Protein AF-A0A0K2UDH8-F1 (afdb_monomer_lite)

Secondary structure (DSSP, 8-state):
-HHHHHHHHHHHHGGG--GGG--B---S-HHHHHHHHHHHHHH-TT-BPPHHHHHHHHHHHHHHH-HHHHHHHHHHHHHHHH-HHHHHHHHHHTTPPPPPPP----

pLDDT: mean 79.28, std 9.39, range [55.97, 95.56]

Sequence (106 aa):
MQQCINSSLFEFHGNYLHYNKVLLFLTDGVSYYFKADKGLKMMYPNLMHCLIHGLNRAVDLARYSFPNLYKFIAEVKKIFINCTHCKLEFAAFCNVSHPPDPVVTR

Organism: Lepeophtheirus salmonis (NCBI:txid72036)

Structure (mmCIF, N/CA/C/O backbone):
data_AF-A0A0K2UDH8-F1
#
_entry.id   AF-A0A0K2UDH8-F1
#
loop_
_atom_site.group_PDB
_atom_site.id
_atom_site.type_symbol
_atom_site.label_atom_id
_atom_site.label_alt_id
_atom_site.label_comp_id
_atom_site.label_asym_id
_atom_site.label_entity_id
_atom_site.label_seq_id
_atom_site.pdbx_PDB_ins_code
_atom_site.Cartn_x
_atom_site.Cartn_y
_atom_site.Cartn_z
_atom_site.occupancy
_atom_site.B_iso_or_equiv
_atom_site.auth_seq_id
_atom_site.auth_comp_id
_atom_site.auth_asym_id
_atom_site.auth_atom_id
_atom_site.pdbx_PDB_model_num
ATOM 1 N N . MET A 1 1 ? 8.707 14.489 -14.414 1.00 55.97 1 MET A N 1
ATOM 2 C CA . MET A 1 1 ? 8.518 13.093 -13.950 1.00 55.97 1 MET A CA 1
ATOM 3 C C . MET A 1 1 ? 9.350 12.115 -14.772 1.00 55.97 1 MET A C 1
ATOM 5 O O . MET A 1 1 ? 10.197 11.455 -14.199 1.00 55.97 1 MET A O 1
ATOM 9 N N . GLN A 1 2 ? 9.186 12.084 -16.097 1.00 57.22 2 GLN A N 1
ATOM 10 C CA . GLN A 1 2 ? 9.909 11.170 -16.994 1.00 57.22 2 GLN A CA 1
ATOM 11 C C . GLN A 1 2 ? 11.444 11.308 -16.920 1.00 57.22 2 GLN A C 1
ATOM 13 O O . GLN A 1 2 ? 12.137 10.313 -16.770 1.00 57.22 2 GLN A O 1
ATOM 18 N N . GLN A 1 3 ? 11.969 12.541 -16.920 1.00 58.72 3 GLN A N 1
ATOM 19 C CA . GLN A 1 3 ? 13.407 12.790 -16.733 1.00 58.72 3 GLN A CA 1
ATOM 20 C C . GLN A 1 3 ? 13.909 12.334 -15.356 1.00 58.72 3 GLN A C 1
ATOM 22 O O . GLN A 1 3 ? 14.936 11.686 -15.282 1.00 58.72 3 GLN A O 1
ATOM 27 N N . CYS A 1 4 ? 13.152 12.598 -14.285 1.00 61.47 4 CYS A N 1
ATOM 28 C CA . CYS A 1 4 ? 13.521 12.211 -12.919 1.00 61.47 4 CYS A CA 1
ATOM 29 C C . CYS A 1 4 ? 13.639 10.684 -12.762 1.00 61.47 4 CYS A C 1
ATOM 31 O O . CYS A 1 4 ? 14.637 10.195 -12.246 1.00 61.47 4 CYS A O 1
ATOM 33 N N . ILE A 1 5 ? 12.663 9.930 -13.284 1.00 67.81 5 ILE A N 1
ATOM 34 C CA . ILE A 1 5 ? 12.681 8.459 -13.245 1.00 67.81 5 ILE A CA 1
ATOM 35 C C . ILE A 1 5 ? 13.903 7.919 -13.989 1.00 67.81 5 ILE A C 1
ATOM 37 O O . ILE A 1 5 ? 14.596 7.051 -13.469 1.00 67.81 5 ILE A O 1
ATOM 41 N N . ASN A 1 6 ? 14.189 8.452 -15.179 1.00 70.38 6 ASN A N 1
ATOM 42 C CA . ASN A 1 6 ? 15.322 7.997 -15.973 1.00 70.38 6 ASN A CA 1
ATOM 43 C C . ASN A 1 6 ? 16.646 8.278 -15.259 1.00 70.38 6 ASN A C 1
ATOM 45 O O . ASN A 1 6 ? 17.461 7.369 -15.156 1.00 70.38 6 ASN A O 1
ATOM 49 N N . SER A 1 7 ? 16.842 9.492 -14.733 1.00 71.62 7 SER A N 1
ATOM 50 C CA . SER A 1 7 ? 18.066 9.866 -14.015 1.00 71.62 7 SER A CA 1
ATOM 51 C C . SER A 1 7 ? 18.358 8.912 -12.859 1.00 71.62 7 SER A C 1
ATOM 53 O O . SER A 1 7 ? 19.447 8.351 -12.790 1.00 71.62 7 SER A O 1
ATOM 55 N N . SER A 1 8 ? 17.363 8.642 -12.010 1.00 74.38 8 SER A N 1
ATOM 56 C CA . SER A 1 8 ? 17.529 7.735 -10.869 1.00 74.38 8 SER A CA 1
ATOM 57 C C . SER A 1 8 ? 17.748 6.280 -11.292 1.00 74.38 8 SER A C 1
ATOM 59 O O . SER A 1 8 ? 18.518 5.554 -10.668 1.00 74.38 8 SER A O 1
ATOM 61 N N . LEU A 1 9 ? 17.092 5.832 -12.365 1.00 73.75 9 LEU A N 1
ATOM 62 C CA . LEU A 1 9 ? 17.260 4.471 -12.873 1.00 73.75 9 LEU A CA 1
ATOM 63 C C . LEU A 1 9 ? 18.658 4.265 -13.486 1.00 73.75 9 LEU A C 1
ATOM 65 O O . LEU A 1 9 ? 19.250 3.197 -13.327 1.00 73.75 9 LEU A O 1
ATOM 69 N N . PHE A 1 10 ? 19.199 5.298 -14.136 1.00 75.06 10 PHE A N 1
ATOM 70 C CA . PHE A 1 10 ? 20.569 5.328 -14.645 1.00 75.06 10 PHE A CA 1
ATOM 71 C C . PHE A 1 10 ? 21.618 5.415 -13.537 1.00 75.06 10 PHE A C 1
ATOM 73 O O . PHE A 1 10 ? 22.656 4.773 -13.655 1.00 75.06 10 PHE A O 1
ATOM 80 N N . GLU A 1 11 ? 21.353 6.139 -12.450 1.00 78.75 11 GLU A N 1
ATOM 81 C CA . GLU A 1 11 ? 22.222 6.122 -11.266 1.00 78.75 11 GLU A CA 1
ATOM 82 C C . GLU A 1 11 ? 22.275 4.730 -10.625 1.00 78.75 11 GLU A C 1
ATOM 84 O O . GLU A 1 11 ? 23.346 4.267 -10.240 1.00 78.75 11 GLU A O 1
ATOM 89 N N . PHE A 1 12 ? 21.138 4.032 -10.554 1.00 76.62 12 PHE A N 1
ATOM 90 C CA . PHE A 1 12 ? 21.061 2.714 -9.923 1.00 76.62 12 PHE A CA 1
ATOM 91 C C . PHE A 1 12 ? 21.657 1.586 -10.780 1.00 76.62 12 PHE A C 1
ATOM 93 O O . PHE A 1 12 ? 22.311 0.687 -10.255 1.00 76.62 12 PHE A O 1
ATOM 100 N N . HIS A 1 13 ? 21.411 1.594 -12.094 1.00 73.94 13 HIS A N 1
ATOM 101 C CA . HIS A 1 13 ? 21.803 0.497 -12.991 1.00 73.94 13 HIS A CA 1
ATOM 102 C C . HIS A 1 13 ? 23.031 0.812 -13.861 1.00 73.94 13 HIS A C 1
ATOM 104 O O . HIS A 1 13 ? 23.558 -0.068 -14.546 1.00 73.94 13 HIS A O 1
ATOM 110 N N . GLY A 1 14 ? 23.486 2.066 -13.858 1.00 71.12 14 GLY A N 1
ATOM 111 C CA . GLY A 1 14 ? 24.532 2.561 -14.744 1.00 71.12 14 GLY A CA 1
ATOM 112 C C . GLY A 1 14 ? 24.102 2.623 -16.214 1.00 71.12 14 GLY A C 1
ATOM 113 O O . GLY A 1 14 ? 22.950 2.390 -16.584 1.00 71.12 14 GLY A O 1
ATOM 114 N N . ASN A 1 15 ? 25.071 2.891 -17.092 1.00 71.94 15 ASN A N 1
ATOM 115 C CA . ASN A 1 15 ? 24.865 3.017 -18.543 1.00 71.94 15 ASN A CA 1
ATOM 116 C C . ASN A 1 15 ? 24.419 1.713 -19.243 1.00 71.94 15 ASN A C 1
ATOM 118 O O . ASN A 1 15 ? 24.154 1.719 -20.441 1.00 71.94 15 ASN A O 1
ATOM 122 N N . TYR A 1 16 ? 24.325 0.596 -18.517 1.00 73.50 16 TYR A N 1
ATOM 123 C CA . TYR A 1 16 ? 23.956 -0.724 -19.041 1.00 73.50 16 TYR A CA 1
ATOM 124 C C . TYR A 1 16 ? 22.452 -1.002 -18.974 1.00 73.50 16 TYR A C 1
ATOM 126 O O . TYR A 1 16 ? 22.011 -2.148 -19.083 1.00 73.50 16 TYR A O 1
ATOM 134 N N . LEU A 1 17 ? 21.641 0.036 -18.770 1.00 77.94 17 LEU A N 1
ATOM 135 C CA . LEU A 1 17 ? 20.205 -0.126 -18.674 1.00 77.94 17 LEU A CA 1
ATOM 136 C C . LEU A 1 17 ? 19.594 -0.568 -20.005 1.00 77.94 17 LEU A C 1
ATOM 138 O O . LEU A 1 17 ? 19.435 0.198 -20.953 1.00 77.94 17 LEU A O 1
ATOM 142 N N . HIS A 1 18 ? 19.177 -1.829 -20.048 1.00 81.25 18 HIS A N 1
ATOM 143 C CA . HIS A 1 18 ? 18.396 -2.352 -21.154 1.00 81.25 18 HIS A CA 1
ATOM 144 C C . HIS A 1 18 ? 16.930 -1.968 -20.969 1.00 81.25 18 HIS A C 1
ATOM 146 O O . HIS A 1 18 ? 16.193 -2.627 -20.238 1.00 81.25 18 HIS A O 1
ATOM 152 N N . TYR A 1 19 ? 16.491 -0.939 -21.686 1.00 81.25 19 TYR A N 1
ATOM 153 C CA . TYR A 1 19 ? 15.110 -0.450 -21.678 1.00 81.25 19 TYR A CA 1
ATOM 154 C C . TYR A 1 19 ? 14.052 -1.551 -21.874 1.00 81.25 19 TYR A C 1
ATOM 156 O O . TYR A 1 19 ? 13.014 -1.546 -21.219 1.00 81.25 19 TYR A O 1
ATOM 164 N N . ASN A 1 20 ? 14.345 -2.561 -22.697 1.00 81.94 20 ASN A N 1
ATOM 165 C CA . ASN A 1 20 ? 13.451 -3.700 -22.944 1.00 81.94 20 ASN A CA 1
ATOM 166 C C . ASN A 1 20 ? 13.282 -4.638 -21.735 1.00 81.94 20 ASN A C 1
ATOM 168 O O . ASN A 1 20 ? 12.365 -5.457 -21.728 1.00 81.94 20 ASN A O 1
ATOM 172 N N . LYS A 1 21 ? 14.169 -4.556 -20.737 1.00 81.81 21 LYS A N 1
ATOM 173 C CA . LYS A 1 21 ? 14.107 -5.347 -19.498 1.00 81.81 21 LYS A CA 1
ATOM 174 C C . LYS A 1 21 ? 13.369 -4.620 -18.372 1.00 81.81 21 LYS A C 1
ATOM 176 O O . LYS A 1 21 ? 13.146 -5.212 -17.319 1.00 81.81 21 LYS A O 1
ATOM 181 N N . VAL A 1 22 ? 12.982 -3.360 -18.572 1.00 81.88 22 VAL A N 1
ATOM 182 C CA . VAL A 1 22 ? 12.155 -2.632 -17.608 1.00 81.88 22 VAL A CA 1
ATOM 183 C C . VAL A 1 22 ? 10.705 -3.045 -17.824 1.00 81.88 22 VAL A C 1
ATOM 185 O O . VAL A 1 22 ? 10.048 -2.614 -18.767 1.00 81.88 22 VAL A O 1
ATOM 188 N N . LEU A 1 23 ? 10.241 -3.938 -16.953 1.00 77.81 23 LEU A N 1
ATOM 189 C CA . LEU A 1 23 ? 8.955 -4.614 -17.105 1.00 77.81 23 LEU A CA 1
ATOM 190 C C . LEU A 1 23 ? 7.862 -4.047 -16.206 1.00 77.81 23 LEU A C 1
ATOM 192 O O . LEU A 1 23 ? 6.696 -4.182 -16.543 1.00 77.81 23 LEU A O 1
ATOM 196 N N . LEU A 1 24 ? 8.195 -3.435 -15.069 1.00 76.38 24 LEU A N 1
ATOM 197 C CA . LEU A 1 24 ? 7.192 -3.030 -14.089 1.00 76.38 24 LEU A CA 1
ATOM 198 C C . LEU A 1 24 ? 7.464 -1.627 -13.559 1.00 76.38 24 LEU A C 1
ATOM 200 O O . LEU A 1 24 ? 8.550 -1.344 -13.060 1.00 76.38 24 LEU A O 1
ATOM 204 N N . PHE A 1 25 ? 6.443 -0.773 -13.617 1.00 74.12 25 PHE A N 1
ATOM 205 C CA . PHE A 1 25 ? 6.453 0.534 -12.967 1.00 74.12 25 PHE A CA 1
ATOM 206 C C . PHE A 1 25 ? 5.499 0.537 -11.777 1.00 74.12 25 PHE A C 1
ATOM 208 O O . PHE A 1 25 ? 4.292 0.366 -11.944 1.00 74.12 25 PHE A O 1
ATOM 215 N N . LEU A 1 26 ? 6.035 0.722 -10.573 1.00 71.50 26 LEU A N 1
ATOM 216 C CA . LEU A 1 26 ? 5.267 0.685 -9.335 1.00 71.50 26 LEU A CA 1
ATOM 217 C C . LEU A 1 26 ? 4.912 2.115 -8.897 1.00 71.50 26 LEU A C 1
ATOM 219 O O . LEU A 1 26 ? 5.792 2.895 -8.551 1.00 71.50 26 LEU A O 1
ATOM 223 N N . THR A 1 27 ? 3.628 2.468 -8.921 1.00 71.69 27 THR A N 1
ATOM 224 C CA . THR A 1 27 ? 3.124 3.780 -8.486 1.00 71.69 27 THR A CA 1
ATOM 225 C C . THR A 1 27 ? 1.769 3.670 -7.790 1.00 71.69 27 THR A C 1
ATOM 227 O O . THR A 1 27 ? 0.887 2.919 -8.203 1.00 71.69 27 THR A O 1
ATOM 230 N N . ASP A 1 28 ? 1.603 4.432 -6.722 1.00 67.00 28 ASP A N 1
ATOM 231 C CA . ASP A 1 28 ? 0.382 4.559 -5.927 1.00 67.00 28 ASP A CA 1
ATOM 232 C C . ASP A 1 28 ? -0.667 5.501 -6.560 1.00 67.00 28 ASP A C 1
ATOM 234 O O . ASP A 1 28 ? -1.863 5.386 -6.284 1.00 67.00 28 ASP A O 1
ATOM 238 N N . GLY A 1 29 ? -0.244 6.404 -7.449 1.00 65.06 29 GLY A N 1
ATOM 239 C CA . GLY A 1 29 ? -1.075 7.457 -8.034 1.00 65.06 29 GLY A CA 1
ATOM 240 C C . GLY A 1 29 ? -1.749 7.079 -9.356 1.00 65.06 29 GLY A C 1
ATOM 241 O O . GLY A 1 29 ? -1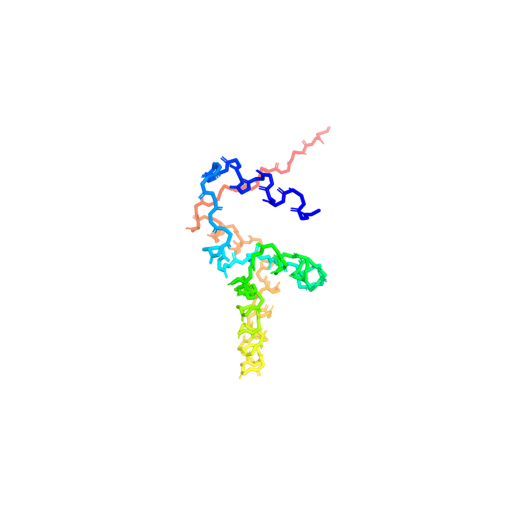.214 7.340 -10.433 1.00 65.06 29 GLY A O 1
ATOM 242 N N . VAL A 1 30 ? -2.980 6.560 -9.292 1.00 63.75 30 VAL A N 1
ATOM 243 C CA . VAL A 1 30 ? -3.764 6.122 -10.470 1.00 63.75 30 VAL A CA 1
ATOM 244 C C . VAL A 1 30 ? -3.984 7.240 -11.507 1.00 63.75 30 VAL A C 1
ATOM 246 O O . VAL A 1 30 ? -3.882 6.995 -12.706 1.00 63.75 30 VAL A O 1
ATOM 249 N N . SER A 1 31 ? -4.251 8.480 -11.083 1.00 66.44 31 SER A N 1
ATOM 250 C CA . SER A 1 31 ? -4.569 9.594 -11.997 1.00 66.44 31 SER A CA 1
ATOM 251 C C . SER A 1 31 ? -3.352 10.138 -12.754 1.00 66.44 31 SER A C 1
ATOM 253 O O . SER A 1 31 ? -3.445 10.456 -13.942 1.00 66.44 31 SER A O 1
ATOM 255 N N . TYR A 1 32 ? -2.197 10.222 -12.092 1.00 67.88 32 TYR A N 1
ATOM 256 C CA . TYR A 1 32 ? -0.942 10.668 -12.703 1.00 67.88 32 TYR A CA 1
ATOM 257 C C . TYR A 1 32 ? -0.308 9.577 -13.569 1.00 67.88 32 TYR A C 1
ATOM 259 O O . TYR A 1 32 ? 0.324 9.882 -14.585 1.00 67.88 32 TYR A O 1
ATOM 267 N N . TYR A 1 33 ?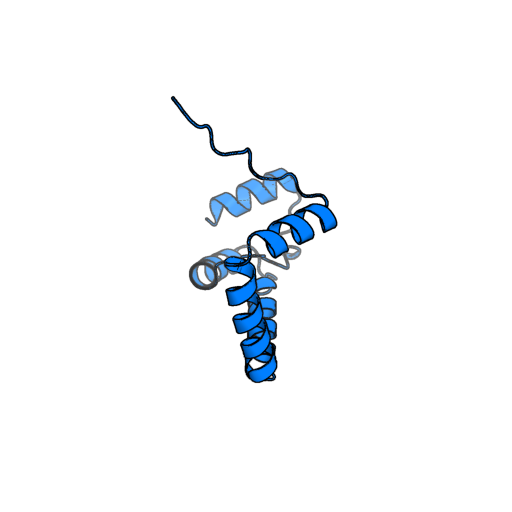 -0.547 8.312 -13.213 1.00 70.62 33 TYR A N 1
ATOM 268 C CA . TYR A 1 33 ? -0.040 7.155 -13.931 1.00 70.62 33 TYR A CA 1
ATOM 269 C C . TYR A 1 33 ? -0.471 7.135 -15.397 1.00 70.62 33 TYR A C 1
ATOM 271 O O . TYR A 1 33 ? 0.384 7.003 -16.258 1.00 70.62 33 TYR A O 1
ATOM 279 N N . PHE A 1 34 ? -1.750 7.343 -15.724 1.00 73.44 34 PHE A N 1
ATOM 280 C CA . PHE A 1 34 ? -2.204 7.231 -17.120 1.00 73.44 34 PHE A CA 1
ATOM 281 C C . PHE A 1 34 ? -1.514 8.211 -18.079 1.00 73.44 34 PHE A C 1
ATOM 283 O O . PHE A 1 34 ? -1.315 7.895 -19.254 1.00 73.44 34 PHE A O 1
ATOM 290 N N . LYS A 1 35 ? -1.143 9.403 -17.595 1.00 77.06 35 LYS A N 1
ATOM 291 C CA . LYS A 1 35 ? -0.387 10.383 -18.390 1.00 77.06 35 LYS A CA 1
ATOM 292 C C . LYS A 1 35 ? 1.093 10.008 -18.475 1.00 77.06 35 LYS A C 1
ATOM 294 O O . LYS A 1 35 ? 1.680 10.119 -19.548 1.00 77.06 35 LYS A O 1
ATOM 299 N N . ALA A 1 36 ? 1.678 9.549 -17.370 1.00 76.06 36 ALA A N 1
ATOM 300 C CA . ALA A 1 36 ? 3.077 9.138 -17.315 1.00 76.06 36 ALA A CA 1
ATOM 301 C C . ALA A 1 36 ? 3.346 7.842 -18.100 1.00 76.06 36 ALA A C 1
ATOM 303 O O . ALA A 1 36 ? 4.354 7.757 -18.792 1.00 76.06 36 ALA A O 1
ATOM 304 N N . ASP A 1 37 ? 2.428 6.876 -18.058 1.00 76.06 37 ASP A N 1
ATOM 305 C CA . ASP A 1 37 ? 2.511 5.572 -18.721 1.00 76.06 37 ASP A CA 1
ATOM 306 C C . ASP A 1 37 ? 2.658 5.712 -20.233 1.00 76.06 37 ASP A C 1
ATOM 308 O O . ASP A 1 37 ? 3.506 5.063 -20.834 1.00 76.06 37 ASP A O 1
ATOM 312 N N . LYS A 1 38 ? 1.902 6.629 -20.851 1.00 79.12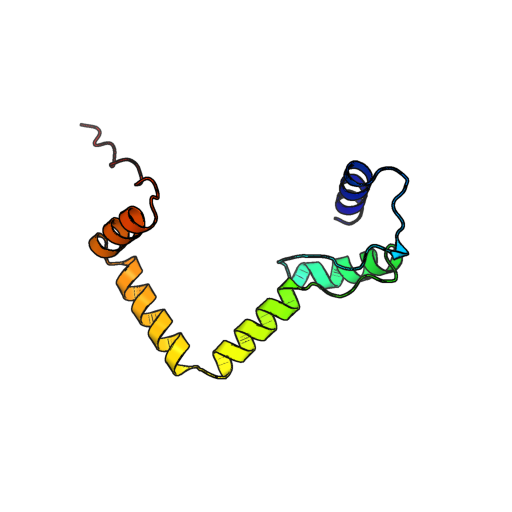 38 LYS A N 1
ATOM 313 C CA . LYS A 1 38 ? 2.021 6.901 -22.290 1.00 79.12 38 LYS A CA 1
ATOM 314 C C . LYS A 1 38 ? 3.427 7.365 -22.674 1.00 79.12 38 LYS A C 1
ATOM 316 O O . LYS A 1 38 ? 3.962 6.906 -23.677 1.00 79.12 38 LYS A O 1
ATOM 321 N N . GLY A 1 39 ? 4.027 8.248 -21.876 1.00 81.81 39 GLY A N 1
ATOM 322 C CA . GLY A 1 39 ? 5.404 8.693 -22.095 1.00 81.81 39 GLY A CA 1
ATOM 323 C C . GLY A 1 39 ? 6.415 7.583 -21.807 1.00 81.81 39 GLY A C 1
ATOM 324 O O . GLY A 1 39 ? 7.333 7.357 -22.593 1.00 81.81 39 GLY A O 1
ATOM 325 N N . LEU A 1 40 ? 6.235 6.860 -20.702 1.00 79.94 40 LEU A N 1
ATOM 326 C CA . LEU A 1 40 ? 7.150 5.809 -20.266 1.00 79.94 40 LEU A CA 1
ATOM 327 C C . LEU A 1 40 ? 7.153 4.609 -21.215 1.00 79.94 40 LEU A C 1
ATOM 329 O O . LEU A 1 40 ? 8.234 4.128 -21.522 1.00 79.94 40 LEU A O 1
ATOM 333 N N . LYS A 1 41 ? 6.010 4.182 -21.763 1.00 81.50 41 LYS A N 1
ATOM 334 C CA . LYS A 1 41 ? 5.940 3.096 -22.759 1.00 81.50 41 LYS A CA 1
ATOM 335 C C . LYS A 1 41 ? 6.706 3.392 -24.045 1.00 81.50 41 LYS A C 1
ATOM 337 O O . LYS A 1 41 ? 7.197 2.470 -24.683 1.00 81.50 41 LYS A O 1
ATOM 342 N N . MET A 1 42 ? 6.842 4.666 -24.415 1.00 83.81 42 MET A N 1
ATOM 343 C CA . MET A 1 42 ? 7.659 5.060 -25.566 1.00 83.81 42 MET A CA 1
ATOM 344 C C . MET A 1 42 ? 9.155 4.793 -25.327 1.00 83.81 42 MET A C 1
ATOM 346 O O . MET A 1 42 ? 9.882 4.509 -26.271 1.00 83.81 42 MET A O 1
ATOM 350 N N . MET A 1 43 ? 9.613 4.873 -24.073 1.00 79.50 43 MET A N 1
ATOM 351 C CA . MET A 1 43 ? 11.006 4.603 -23.688 1.00 79.50 43 MET A CA 1
ATOM 352 C C . MET A 1 43 ? 11.222 3.159 -23.223 1.00 79.50 43 MET A C 1
ATOM 354 O O . MET A 1 43 ? 12.291 2.601 -23.430 1.00 79.50 43 MET A O 1
ATOM 358 N N . TYR A 1 44 ? 10.206 2.552 -22.619 1.00 84.75 44 TYR A N 1
ATOM 359 C CA . TYR A 1 44 ? 10.209 1.212 -22.048 1.00 84.75 44 TYR A CA 1
ATOM 360 C C . TYR A 1 44 ? 9.096 0.399 -22.723 1.00 84.75 44 TYR A C 1
ATOM 362 O O . TYR A 1 44 ? 7.983 0.312 -22.201 1.00 84.75 44 TYR A O 1
ATOM 370 N N . PRO A 1 45 ? 9.353 -0.181 -23.907 1.00 81.56 45 PRO A N 1
ATOM 371 C CA . PRO A 1 45 ? 8.302 -0.777 -24.735 1.00 81.56 45 PRO A CA 1
ATOM 372 C C . PRO A 1 45 ? 7.624 -1.991 -24.083 1.00 81.56 45 PRO A C 1
ATOM 374 O O . PRO A 1 45 ? 6.460 -2.264 -24.361 1.00 81.56 45 PRO A O 1
ATOM 377 N N . ASN A 1 46 ? 8.321 -2.682 -23.174 1.00 85.19 46 ASN A N 1
ATOM 378 C CA . ASN A 1 46 ? 7.808 -3.849 -22.448 1.00 85.19 46 ASN A CA 1
ATOM 379 C C . ASN A 1 46 ? 7.233 -3.505 -21.064 1.00 85.19 46 ASN A C 1
ATOM 381 O O . ASN A 1 46 ? 7.013 -4.400 -20.247 1.00 85.19 46 ASN A O 1
ATOM 385 N N . LEU A 1 47 ? 7.003 -2.220 -20.781 1.00 81.44 47 LEU A N 1
ATOM 386 C CA . LEU A 1 47 ? 6.493 -1.783 -19.491 1.00 81.44 47 LEU A CA 1
ATOM 387 C C . LEU A 1 47 ? 5.050 -2.259 -19.287 1.00 81.44 47 LEU A C 1
ATOM 389 O O . LEU A 1 47 ? 4.114 -1.811 -19.958 1.00 81.44 47 LEU A O 1
ATOM 393 N N . MET A 1 48 ? 4.872 -3.161 -18.330 1.00 73.88 48 MET A N 1
ATOM 394 C CA . MET A 1 48 ? 3.575 -3.615 -17.858 1.00 73.88 48 MET A CA 1
ATOM 395 C C . MET A 1 48 ? 2.985 -2.634 -16.848 1.00 73.88 48 MET A C 1
ATOM 397 O O . MET A 1 48 ? 3.688 -1.932 -16.114 1.00 73.88 48 MET A O 1
ATOM 401 N N . HIS A 1 49 ? 1.654 -2.605 -16.821 1.00 68.62 49 HIS A N 1
ATOM 402 C CA . HIS A 1 49 ? 0.907 -1.692 -15.977 1.00 68.62 49 HIS A CA 1
ATOM 403 C C . HIS A 1 49 ? 1.122 -1.949 -14.477 1.00 68.62 49 HIS A C 1
ATOM 405 O O . HIS A 1 49 ? 1.375 -3.071 -14.047 1.00 68.62 49 HIS A O 1
ATOM 411 N N . CYS A 1 50 ? 1.014 -0.880 -13.683 1.00 69.50 50 CYS A N 1
ATOM 412 C CA . CYS A 1 50 ? 1.354 -0.854 -12.263 1.00 69.50 50 CYS A CA 1
ATOM 413 C C . CYS A 1 50 ? 0.685 -1.956 -11.415 1.00 69.50 50 CYS A C 1
ATOM 415 O O . CYS A 1 50 ? -0.543 -2.015 -11.294 1.00 69.50 50 CYS A O 1
ATOM 417 N N . LEU A 1 51 ? 1.514 -2.759 -10.732 1.00 65.31 51 LEU A N 1
ATOM 418 C CA . LEU A 1 51 ? 1.090 -3.817 -9.807 1.00 65.31 51 LEU A CA 1
ATOM 419 C C . LEU A 1 51 ? 0.226 -3.278 -8.656 1.00 65.31 51 LEU A C 1
ATOM 421 O O . LEU A 1 51 ? -0.741 -3.931 -8.281 1.00 65.31 51 LEU A O 1
ATOM 425 N N . ILE A 1 52 ? 0.510 -2.076 -8.134 1.00 68.25 52 ILE A N 1
ATOM 426 C CA . ILE A 1 52 ? -0.288 -1.459 -7.055 1.00 68.25 52 ILE A CA 1
ATOM 427 C C . ILE A 1 52 ? -1.715 -1.178 -7.521 1.00 68.25 52 ILE A C 1
ATOM 429 O O . ILE A 1 52 ? -2.653 -1.374 -6.755 1.00 68.25 52 ILE A O 1
ATOM 433 N N . HIS A 1 53 ? -1.917 -0.764 -8.774 1.00 69.19 53 HIS A N 1
ATOM 434 C CA . HIS A 1 53 ? -3.271 -0.544 -9.281 1.00 69.19 53 HIS A CA 1
ATOM 435 C C . HIS A 1 53 ? -4.048 -1.863 -9.389 1.00 69.19 53 HIS A C 1
ATOM 437 O O . HIS A 1 53 ? -5.204 -1.930 -8.972 1.00 69.19 53 HIS A O 1
ATOM 443 N N . GLY A 1 54 ? -3.400 -2.925 -9.883 1.00 69.44 54 GLY A N 1
ATOM 444 C CA . GLY A 1 54 ? -3.979 -4.272 -9.891 1.00 69.44 54 GLY A CA 1
ATOM 445 C C . GLY A 1 54 ? -4.300 -4.780 -8.482 1.00 69.44 54 GLY A C 1
ATOM 446 O O . GLY A 1 54 ? -5.382 -5.318 -8.252 1.00 69.44 54 GLY A O 1
ATOM 447 N N . LEU A 1 55 ? -3.402 -4.536 -7.525 1.00 75.81 55 LEU A N 1
ATOM 448 C CA . LEU A 1 55 ? -3.576 -4.900 -6.120 1.00 75.81 55 LEU A CA 1
ATOM 449 C C . LEU A 1 55 ? -4.743 -4.138 -5.476 1.00 75.81 55 LEU A C 1
ATOM 451 O O . LEU A 1 55 ? -5.609 -4.753 -4.858 1.00 75.81 55 LEU A O 1
ATOM 455 N N . ASN A 1 56 ? -4.818 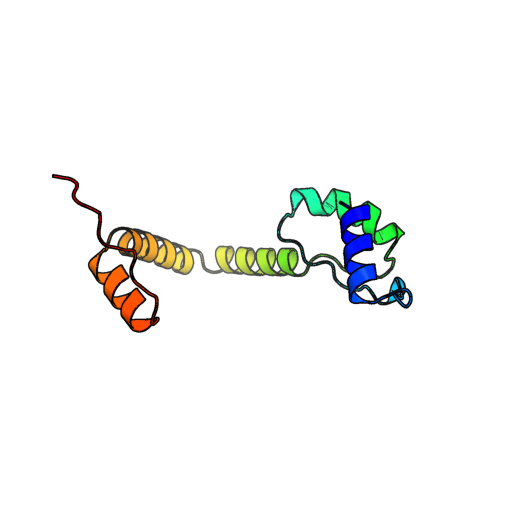-2.821 -5.675 1.00 78.25 56 ASN A N 1
ATOM 456 C CA . ASN A 1 56 ? -5.925 -1.998 -5.188 1.00 78.25 56 ASN A CA 1
ATOM 457 C C . ASN A 1 56 ? -7.259 -2.471 -5.774 1.00 78.25 56 ASN A C 1
ATOM 459 O O . ASN A 1 56 ? -8.229 -2.618 -5.038 1.00 78.25 56 ASN A O 1
ATOM 463 N N . ARG A 1 57 ? -7.293 -2.817 -7.068 1.00 80.44 57 ARG A N 1
ATOM 464 C CA . ARG A 1 57 ? -8.491 -3.371 -7.710 1.00 80.44 57 ARG A CA 1
ATOM 465 C C . ARG A 1 57 ? -8.902 -4.724 -7.123 1.00 80.44 57 ARG A C 1
ATOM 467 O O . ARG A 1 57 ? -10.094 -4.967 -6.957 1.00 80.44 57 ARG A O 1
ATOM 474 N N . ALA A 1 58 ? -7.945 -5.592 -6.795 1.00 83.50 58 ALA A N 1
ATOM 475 C CA . ALA A 1 58 ? -8.225 -6.862 -6.125 1.00 83.50 58 ALA A CA 1
ATOM 476 C C . ALA A 1 58 ? -8.792 -6.644 -4.711 1.00 83.50 58 ALA A C 1
ATOM 478 O 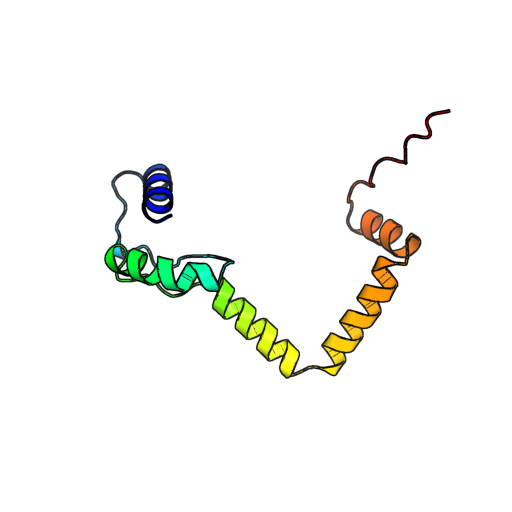O . ALA A 1 58 ? -9.768 -7.291 -4.329 1.00 83.50 58 ALA A O 1
ATOM 479 N N . VAL A 1 59 ? -8.234 -5.690 -3.959 1.00 83.31 59 VAL A N 1
ATOM 480 C CA . VAL A 1 59 ? -8.747 -5.296 -2.637 1.00 83.31 59 VAL A CA 1
ATOM 481 C C . VAL A 1 59 ? -10.157 -4.717 -2.742 1.00 83.31 59 VAL A C 1
ATOM 483 O O . VAL A 1 59 ? -11.017 -5.056 -1.930 1.00 83.31 59 VAL A O 1
ATOM 486 N N . ASP A 1 60 ? -10.426 -3.883 -3.743 1.00 84.38 60 ASP A N 1
ATOM 487 C CA . ASP A 1 60 ? -11.760 -3.327 -3.958 1.00 84.38 60 ASP A CA 1
ATOM 488 C C . ASP A 1 60 ? -12.765 -4.417 -4.343 1.00 84.38 60 ASP A C 1
ATOM 490 O O . ASP A 1 60 ? -13.867 -4.453 -3.798 1.00 84.38 60 ASP A O 1
ATOM 494 N N . LEU A 1 61 ? -12.381 -5.379 -5.185 1.00 89.38 61 LEU A N 1
ATOM 495 C CA . LEU A 1 61 ? -13.233 -6.529 -5.495 1.00 89.38 61 LEU A CA 1
ATOM 496 C C . LEU A 1 61 ? -13.537 -7.374 -4.246 1.00 89.38 61 LEU A C 1
ATOM 498 O O . LEU A 1 61 ? -14.680 -7.794 -4.046 1.00 89.38 61 LEU A O 1
ATOM 502 N N . ALA A 1 62 ? -12.545 -7.583 -3.378 1.00 89.25 62 ALA A N 1
ATOM 503 C CA . ALA A 1 62 ? -12.749 -8.256 -2.098 1.00 89.25 62 ALA A CA 1
ATOM 504 C C . ALA A 1 62 ? -13.713 -7.467 -1.191 1.00 89.25 62 ALA A C 1
ATOM 506 O O . ALA A 1 62 ? -14.600 -8.063 -0.577 1.00 89.25 62 ALA A O 1
ATOM 507 N N . ARG A 1 63 ? -13.619 -6.129 -1.163 1.00 89.75 63 ARG A N 1
ATOM 508 C CA . ARG A 1 63 ? -14.575 -5.263 -0.445 1.00 89.75 63 ARG A CA 1
ATOM 509 C C . ARG A 1 63 ? -16.004 -5.438 -0.936 1.00 89.75 63 ARG A C 1
ATOM 511 O O . ARG A 1 63 ? -16.905 -5.577 -0.110 1.00 89.75 63 ARG A O 1
ATOM 518 N N . TYR A 1 64 ? -16.202 -5.468 -2.252 1.00 91.81 64 TYR A N 1
ATOM 519 C CA . TYR A 1 64 ? -17.521 -5.694 -2.848 1.00 91.81 64 TYR A CA 1
ATOM 520 C C . TYR A 1 64 ? -18.061 -7.100 -2.576 1.00 91.81 64 TYR A C 1
ATOM 522 O O . TYR A 1 64 ? -19.263 -7.259 -2.389 1.00 91.81 64 TYR A O 1
ATOM 530 N N . SER A 1 65 ? -17.186 -8.105 -2.524 1.00 95.56 65 SER A N 1
ATOM 531 C CA . SER A 1 65 ? -17.580 -9.502 -2.299 1.00 95.56 65 SER A CA 1
ATOM 532 C C . SER A 1 65 ? -17.951 -9.787 -0.838 1.00 95.56 65 SER A C 1
ATOM 534 O O . SER A 1 65 ? -18.777 -10.657 -0.570 1.00 95.56 65 SER A O 1
ATOM 536 N N . PHE A 1 66 ? -17.380 -9.041 0.117 1.00 93.56 66 PHE A N 1
ATOM 537 C CA . PHE A 1 66 ? -17.581 -9.254 1.556 1.00 93.56 66 PHE A CA 1
ATOM 538 C C . PHE A 1 66 ? -18.015 -7.976 2.302 1.00 93.56 66 PHE A C 1
ATOM 540 O O . PHE A 1 66 ? -17.375 -7.579 3.282 1.00 93.56 66 PHE A O 1
ATOM 547 N N . PRO A 1 67 ? -19.125 -7.324 1.912 1.00 92.56 67 PRO A N 1
ATOM 548 C CA . PRO A 1 67 ? -19.488 -6.001 2.425 1.00 92.56 67 PRO A CA 1
ATOM 549 C C . PRO A 1 67 ? -19.699 -5.985 3.947 1.00 92.56 67 PRO A C 1
ATOM 551 O O . PRO A 1 67 ? -19.295 -5.040 4.622 1.00 92.56 67 PRO A O 1
ATOM 554 N N . ASN A 1 68 ? -20.260 -7.057 4.515 1.00 94.50 68 ASN A N 1
ATOM 555 C CA . ASN A 1 68 ? -20.501 -7.168 5.957 1.00 94.50 68 ASN A CA 1
ATOM 556 C C . ASN A 1 68 ? -19.205 -7.304 6.767 1.00 94.50 68 ASN A C 1
ATOM 558 O O . ASN A 1 68 ? -19.086 -6.687 7.823 1.00 94.50 68 ASN A O 1
ATOM 562 N N . LEU A 1 69 ? -18.222 -8.059 6.263 1.00 93.25 69 LEU A N 1
ATOM 563 C CA . LEU A 1 69 ? -16.915 -8.198 6.909 1.00 93.25 69 LEU A CA 1
ATOM 564 C C . LEU A 1 69 ? -16.196 -6.849 6.943 1.00 93.25 69 LEU A C 1
ATOM 566 O O . LEU A 1 69 ? -15.698 -6.430 7.985 1.00 93.25 69 LEU A O 1
ATOM 570 N N . TYR A 1 70 ? -16.187 -6.132 5.819 1.00 92.19 70 TYR A N 1
ATOM 571 C CA . TYR A 1 70 ? -15.557 -4.816 5.758 1.00 92.19 70 TYR A CA 1
ATOM 572 C C . TYR A 1 70 ? -16.301 -3.769 6.590 1.00 92.19 70 TYR A C 1
ATOM 574 O O . TYR A 1 70 ? -15.649 -2.928 7.210 1.00 92.19 70 TYR A O 1
ATOM 582 N N . LYS A 1 71 ? -17.635 -3.845 6.679 1.00 94.69 71 LYS A N 1
ATOM 583 C CA . LYS A 1 71 ? -18.422 -3.020 7.604 1.00 94.69 71 LYS A CA 1
ATOM 584 C C . LYS A 1 71 ? -18.054 -3.315 9.058 1.00 94.69 71 LYS A C 1
ATOM 586 O O . LYS A 1 71 ? -17.793 -2.381 9.807 1.00 94.69 71 LYS A O 1
ATOM 591 N N . PHE A 1 72 ? -17.961 -4.586 9.443 1.00 95.25 72 PHE A N 1
ATOM 592 C CA . PHE A 1 72 ? -17.529 -4.980 10.784 1.00 95.25 72 PHE A CA 1
ATOM 593 C C . PHE A 1 72 ? -16.126 -4.448 11.108 1.00 95.25 72 PHE A C 1
ATOM 595 O O . PHE A 1 72 ? -15.944 -3.785 12.126 1.00 95.25 72 PHE A O 1
ATOM 602 N N . ILE A 1 73 ? -15.155 -4.639 10.207 1.00 92.38 73 ILE A N 1
ATOM 603 C CA . ILE A 1 73 ? -13.798 -4.089 10.356 1.00 92.38 73 ILE A CA 1
ATOM 604 C C . ILE A 1 73 ? -13.839 -2.563 10.521 1.00 92.38 73 ILE A C 1
ATOM 606 O O . ILE A 1 73 ? -13.101 -2.015 11.340 1.00 92.38 73 ILE A O 1
ATOM 610 N N . ALA A 1 74 ? -14.684 -1.860 9.762 1.00 92.44 74 ALA A N 1
ATOM 611 C CA . ALA A 1 74 ? -14.825 -0.411 9.874 1.00 92.44 74 ALA A CA 1
ATOM 612 C C . ALA A 1 74 ? -15.383 0.017 11.243 1.00 92.44 74 ALA A C 1
ATOM 614 O O . ALA A 1 74 ? -14.857 0.960 11.833 1.00 92.44 74 ALA A O 1
ATOM 615 N N . GLU A 1 75 ? -16.387 -0.682 11.776 1.00 94.62 75 GLU A N 1
ATOM 616 C CA . GLU A 1 75 ? -16.918 -0.404 13.118 1.00 94.62 75 GLU A CA 1
ATOM 617 C C . GLU A 1 75 ? -15.883 -0.695 14.214 1.00 94.62 75 GLU A C 1
ATOM 619 O O . GLU A 1 75 ? -15.665 0.142 15.090 1.00 94.62 75 GLU A O 1
ATOM 624 N N . VAL A 1 76 ? -15.155 -1.812 14.119 1.00 91.62 76 VAL A N 1
ATOM 625 C CA . VAL A 1 76 ? -14.056 -2.129 15.049 1.00 91.62 76 VAL A CA 1
ATOM 626 C C . VAL A 1 76 ? -12.980 -1.041 15.015 1.00 91.62 76 VAL A C 1
ATOM 628 O O . VAL A 1 76 ? -12.527 -0.589 16.065 1.00 91.62 76 VAL A O 1
ATOM 631 N N . LYS A 1 77 ? -12.606 -0.553 13.825 1.00 89.00 77 LYS A N 1
ATOM 632 C CA . LYS A 1 77 ? -11.643 0.551 13.685 1.00 89.00 77 LYS A CA 1
ATOM 633 C C . LYS A 1 77 ? -12.122 1.838 14.354 1.00 89.00 77 LYS A C 1
ATOM 635 O O . LYS A 1 77 ? -11.315 2.500 15.001 1.00 89.00 77 LYS A O 1
ATOM 640 N N . LYS A 1 78 ? -13.407 2.192 14.232 1.00 90.25 78 LYS A N 1
ATOM 641 C CA . LYS A 1 78 ? -13.972 3.380 14.902 1.00 90.25 78 LYS A CA 1
ATOM 642 C C . LYS A 1 78 ? -13.861 3.271 16.421 1.00 90.25 78 LYS A C 1
ATOM 644 O O . LYS A 1 78 ? -13.450 4.231 17.069 1.00 90.25 78 LYS A O 1
ATOM 649 N N . ILE A 1 79 ? -14.188 2.103 16.974 1.00 88.56 79 ILE A N 1
ATOM 650 C CA . ILE A 1 79 ? -14.054 1.833 18.412 1.00 88.56 79 ILE A CA 1
ATOM 651 C C . ILE A 1 79 ? -12.581 1.944 18.823 1.00 88.56 79 ILE A C 1
ATOM 653 O O . ILE A 1 79 ? -12.252 2.643 19.781 1.00 88.56 79 ILE A O 1
ATOM 657 N N . PHE A 1 80 ? -11.683 1.318 18.062 1.00 87.06 80 PHE A N 1
ATOM 658 C CA . PHE A 1 80 ? -10.255 1.284 18.366 1.00 87.06 80 PHE A CA 1
ATOM 659 C C . PHE A 1 80 ? -9.597 2.671 18.340 1.00 87.06 80 PHE A C 1
ATOM 661 O O . PHE A 1 80 ? -8.828 3.001 19.241 1.00 87.06 80 PHE A O 1
ATOM 668 N N . ILE A 1 81 ? -9.931 3.522 17.361 1.00 85.50 81 ILE A N 1
ATOM 669 C CA . ILE A 1 81 ? -9.400 4.896 17.265 1.00 85.50 81 ILE A CA 1
ATOM 670 C C . ILE A 1 81 ? -9.699 5.700 18.538 1.00 85.50 81 ILE A C 1
ATOM 672 O O . ILE A 1 81 ? -8.842 6.459 19.001 1.00 85.50 81 ILE A O 1
ATOM 676 N N . ASN A 1 82 ? -10.871 5.487 19.138 1.00 86.12 82 ASN A N 1
ATOM 677 C CA . ASN A 1 82 ? -11.302 6.188 20.347 1.00 86.12 82 ASN A CA 1
ATOM 678 C C . ASN A 1 82 ? -10.870 5.489 21.648 1.00 86.12 82 ASN A C 1
ATOM 680 O O . ASN A 1 82 ? -10.876 6.110 22.707 1.00 86.12 82 ASN A O 1
ATOM 684 N N . CYS A 1 83 ? -10.448 4.224 21.592 1.00 87.81 83 CYS A N 1
ATOM 685 C CA . CYS A 1 83 ? -10.030 3.461 22.765 1.00 87.81 83 CYS A CA 1
ATOM 686 C C . CYS A 1 83 ? -8.542 3.693 23.082 1.00 87.81 83 CYS A C 1
ATOM 688 O O . CYS A 1 83 ? -7.665 3.009 22.555 1.00 87.81 83 CYS A O 1
ATOM 690 N N . THR A 1 84 ? -8.231 4.649 23.963 1.00 85.06 84 THR A N 1
ATOM 691 C CA . THR A 1 84 ? -6.843 4.922 24.395 1.00 85.06 84 THR A CA 1
ATOM 692 C C . THR A 1 84 ? -6.168 3.694 25.004 1.00 85.06 84 THR A C 1
ATOM 694 O O . THR A 1 84 ? -5.035 3.394 24.642 1.00 85.06 84 THR A O 1
ATOM 697 N N . HIS A 1 85 ? -6.880 2.935 25.840 1.00 88.06 85 HIS A N 1
ATOM 698 C CA . HIS A 1 85 ? -6.366 1.703 26.444 1.00 88.06 85 HIS A CA 1
ATOM 699 C C . HIS A 1 85 ? -5.953 0.666 25.389 1.00 88.06 85 HIS A C 1
ATOM 701 O O . HIS A 1 85 ? -4.816 0.211 25.374 1.00 88.06 85 HIS A O 1
ATOM 707 N N . CYS A 1 86 ? -6.846 0.375 24.439 1.00 85.12 86 CYS A N 1
ATOM 708 C CA . CYS A 1 86 ? -6.595 -0.580 23.362 1.00 85.12 86 CYS A CA 1
ATOM 709 C C . CYS A 1 86 ? -5.383 -0.176 22.507 1.00 85.12 86 CYS A C 1
ATOM 711 O O . CYS A 1 86 ? -4.611 -1.028 22.077 1.00 85.12 86 CYS A O 1
ATOM 713 N N . LYS A 1 87 ? -5.196 1.131 22.265 1.00 85.81 87 LYS A N 1
ATOM 714 C CA . LYS A 1 87 ? -4.035 1.654 21.529 1.00 85.81 87 LYS A CA 1
ATOM 715 C C . LYS A 1 87 ? -2.728 1.454 22.297 1.00 85.81 87 LYS A C 1
ATOM 717 O O . LYS A 1 87 ? -1.727 1.111 21.674 1.00 85.81 87 LYS A O 1
ATOM 722 N N . LEU A 1 88 ? -2.734 1.657 23.616 1.00 85.62 88 LEU A N 1
ATOM 723 C CA . LEU A 1 88 ? -1.556 1.457 24.465 1.00 85.62 88 LEU A CA 1
ATOM 724 C C . LEU A 1 88 ? -1.165 -0.022 24.540 1.00 85.62 88 LEU A C 1
ATOM 726 O O . LEU A 1 88 ? -0.003 -0.343 24.304 1.00 85.62 88 LEU A O 1
ATOM 730 N N . GLU A 1 89 ? -2.127 -0.916 24.776 1.00 87.50 89 GLU A N 1
ATOM 731 C CA . GLU A 1 89 ? -1.877 -2.365 24.784 1.00 87.50 89 GLU A CA 1
ATOM 732 C C . GLU A 1 89 ? -1.380 -2.870 23.427 1.00 87.50 89 GLU A C 1
ATOM 734 O O . GLU A 1 89 ? -0.432 -3.649 23.360 1.00 87.50 89 GLU A O 1
ATOM 739 N N . PHE A 1 90 ? -1.976 -2.398 22.330 1.00 84.38 90 PHE A N 1
ATOM 740 C CA . PHE A 1 90 ? -1.541 -2.773 20.988 1.00 84.38 90 PHE A CA 1
ATOM 741 C C . PHE A 1 90 ? -0.130 -2.264 20.672 1.00 84.38 90 PHE A C 1
ATOM 743 O O . PHE A 1 90 ? 0.674 -3.001 20.107 1.00 84.38 90 PHE A O 1
ATOM 750 N N . ALA A 1 91 ? 0.202 -1.028 21.057 1.00 85.06 91 ALA A N 1
ATOM 751 C CA . ALA A 1 91 ? 1.552 -0.491 20.893 1.00 85.06 91 ALA A CA 1
ATOM 752 C C . ALA A 1 91 ? 2.585 -1.292 21.702 1.00 85.06 91 ALA A C 1
ATOM 754 O O . ALA A 1 91 ? 3.651 -1.604 21.169 1.00 85.06 91 ALA A O 1
ATOM 755 N N . ALA A 1 92 ? 2.238 -1.688 22.933 1.00 86.50 92 ALA A N 1
ATOM 756 C CA . ALA A 1 92 ? 3.068 -2.555 23.764 1.00 86.50 92 ALA A CA 1
ATOM 757 C C . ALA A 1 92 ? 3.273 -3.936 23.118 1.00 86.50 92 ALA A C 1
ATOM 759 O O . ALA A 1 92 ? 4.403 -4.406 23.026 1.00 86.50 92 ALA A O 1
ATOM 760 N N . PHE A 1 93 ? 2.211 -4.553 22.591 1.00 90.06 93 PHE A N 1
ATOM 761 C CA . PHE A 1 93 ? 2.304 -5.820 21.857 1.00 90.06 93 PHE A CA 1
ATOM 762 C C . PHE A 1 93 ? 3.181 -5.711 20.599 1.00 90.06 93 PHE A C 1
ATOM 764 O O . PHE A 1 93 ? 3.978 -6.602 20.308 1.00 90.06 93 PHE A O 1
ATOM 771 N N . CYS A 1 94 ? 3.056 -4.615 19.848 1.00 86.75 94 CYS A N 1
ATOM 772 C CA . CYS A 1 94 ? 3.833 -4.372 18.633 1.00 86.75 94 CYS A CA 1
ATOM 773 C C . CYS A 1 94 ? 5.255 -3.845 18.891 1.00 86.75 94 CYS A C 1
ATOM 775 O O . CYS A 1 94 ? 5.967 -3.580 17.923 1.00 86.75 94 CYS A O 1
ATOM 777 N N . ASN A 1 95 ? 5.676 -3.686 20.152 1.00 87.38 95 ASN A N 1
ATOM 778 C CA . ASN A 1 95 ? 6.958 -3.087 20.539 1.00 87.38 95 ASN A CA 1
ATOM 779 C C . ASN A 1 95 ? 7.209 -1.703 19.899 1.00 87.38 95 ASN A C 1
ATOM 781 O O . ASN A 1 95 ? 8.336 -1.377 19.522 1.00 87.38 95 ASN A O 1
ATOM 785 N N . VAL A 1 96 ? 6.163 -0.883 19.749 1.00 81.69 96 VAL A N 1
ATOM 786 C CA . VAL A 1 96 ? 6.272 0.477 19.196 1.00 81.69 96 VAL A CA 1
ATOM 787 C C . VAL A 1 96 ? 6.418 1.480 20.339 1.00 81.69 96 VAL A C 1
ATOM 789 O O . VAL A 1 96 ? 5.642 1.452 21.291 1.00 81.69 96 VAL A O 1
ATOM 792 N N . SER A 1 97 ? 7.390 2.393 20.239 1.00 71.31 97 SER A N 1
ATOM 793 C CA . SER A 1 97 ? 7.593 3.453 21.233 1.00 71.31 97 SER A CA 1
ATOM 794 C C . SER A 1 97 ? 6.353 4.340 21.355 1.00 71.31 97 SER A C 1
ATOM 796 O O . SER A 1 97 ? 5.840 4.833 20.347 1.00 71.31 97 SER A O 1
ATOM 798 N N . HIS A 1 98 ? 5.903 4.582 22.585 1.00 64.50 98 HIS A N 1
ATOM 799 C CA . HIS A 1 98 ? 4.800 5.501 22.840 1.00 64.50 98 HIS A CA 1
ATOM 800 C C . HIS A 1 98 ? 5.168 6.937 22.423 1.00 64.50 98 HIS A C 1
ATOM 802 O O . HIS A 1 98 ? 6.341 7.317 22.501 1.00 64.50 98 HIS A O 1
ATOM 808 N N . PRO A 1 99 ? 4.189 7.752 21.984 1.00 68.81 99 PRO A N 1
ATOM 809 C CA . PRO A 1 99 ? 4.394 9.189 21.861 1.00 68.81 99 PRO A CA 1
ATOM 810 C C . PRO A 1 99 ? 4.863 9.758 23.211 1.00 68.81 99 PRO A C 1
ATOM 812 O O . PRO A 1 99 ? 4.416 9.259 24.245 1.00 68.81 99 PRO A O 1
ATOM 815 N N . PRO A 1 100 ? 5.734 10.780 23.226 1.00 72.00 100 PRO A N 1
ATOM 816 C CA . PRO A 1 100 ? 6.135 11.425 24.469 1.00 72.00 100 PRO A CA 1
ATOM 817 C C . PRO A 1 100 ? 4.911 12.005 25.187 1.00 72.00 100 PRO A C 1
ATOM 819 O O . PRO A 1 100 ? 3.991 12.513 24.537 1.00 72.00 100 PRO A O 1
ATOM 822 N N . ASP A 1 101 ? 4.911 11.935 26.519 1.00 70.56 101 ASP A N 1
ATOM 823 C CA . ASP A 1 101 ? 3.855 12.532 27.331 1.00 70.56 101 ASP A CA 1
ATOM 824 C C . ASP A 1 101 ? 3.725 14.035 27.028 1.00 70.56 101 ASP A C 1
ATOM 826 O O . ASP A 1 101 ? 4.729 14.709 26.757 1.00 70.56 101 ASP A O 1
ATOM 830 N N . PRO A 1 102 ? 2.499 14.589 27.051 1.00 77.31 102 PRO A N 1
ATOM 831 C CA . PRO A 1 102 ? 2.294 16.006 26.798 1.00 77.31 102 PRO A CA 1
ATOM 832 C C . PRO A 1 102 ? 3.082 16.843 27.810 1.00 77.31 102 PRO A C 1
ATOM 834 O O . PRO A 1 102 ? 2.934 16.691 29.023 1.00 77.31 102 PRO A O 1
ATOM 837 N N . VAL A 1 103 ? 3.914 17.755 27.303 1.00 81.25 103 VAL A N 1
ATOM 838 C CA . VAL A 1 103 ? 4.678 18.686 28.137 1.00 81.25 103 VAL A CA 1
ATOM 839 C C . VAL A 1 103 ? 3.702 19.670 28.777 1.00 81.25 103 VAL A C 1
ATOM 841 O O . VAL A 1 103 ? 3.182 20.565 28.112 1.00 81.25 103 VAL A O 1
ATOM 844 N N . VAL A 1 104 ? 3.446 19.510 30.075 1.00 79.12 104 VAL A N 1
ATOM 845 C CA . VAL A 1 104 ? 2.685 20.485 30.861 1.00 79.12 104 VAL A CA 1
ATOM 846 C C . VAL A 1 104 ? 3.614 21.654 31.183 1.00 79.12 104 VAL A C 1
ATOM 848 O O . VAL A 1 104 ? 4.434 21.575 32.096 1.00 79.12 104 VAL A O 1
ATOM 851 N N . THR A 1 105 ? 3.519 22.742 30.421 1.00 77.56 105 THR A N 1
ATOM 852 C CA . THR A 1 105 ? 4.143 24.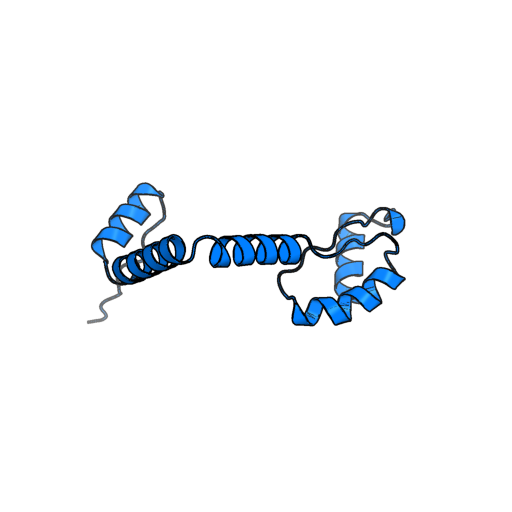013 30.807 1.00 77.56 105 THR A CA 1
ATOM 853 C C . THR A 1 105 ? 3.296 24.663 31.896 1.00 77.56 105 THR A C 1
ATOM 855 O O . THR A 1 105 ? 2.118 24.945 31.674 1.00 77.56 105 THR A O 1
ATOM 858 N N . ARG A 1 106 ? 3.901 24.828 33.075 1.00 63.22 106 ARG A N 1
ATOM 859 C CA . ARG A 1 106 ? 3.334 25.505 34.245 1.00 63.22 106 ARG A CA 1
ATOM 860 C C . ARG A 1 106 ? 3.168 27.004 34.017 1.00 63.22 106 ARG A C 1
ATOM 862 O O . ARG A 1 106 ? 4.034 27.578 33.323 1.00 63.22 106 ARG A O 1
#

Radius of gyration: 21.97 Å; chains: 1; bounding box: 45×35×60 Å

Foldseek 3Di:
DQVVVVVVVCVVPPPPDDLQPQAEDADPDPVVCVVVVVVSCVSRVNHDYHPNVVVVVVVVVVCVVCVPVVVVVVVVVVVCVPDPPNVVVVCVVVVHDDDDDDDDDD